Protein AF-A0A0G0MFV3-F1 (afdb_monomer)

Secondary structure (DSSP, 8-state):
-BTTB---TTTT----HHHHHHHH-HHHHHHHHHHHS-SSS---B-HHHHHHHIIIIIIIIIIHHHHHHHHHHTTTT-----------GGGGGT-HHHHHHHHHHHHHHHHHHHHHH-GGG--HHHHHHHHHHHHHHHHHHHHHHTTT--

Radius of gyration: 18.54 Å; Cα contacts (8 Å, |Δi|>4): 121; chains: 1; bounding box: 45×32×51 Å

Nearest PDB structures (foldseek):
  7wpi-assembly1_A  TM=8.682E-01  e=1.659E-08  Staphylococcus aureus
  7wpn-assembly1_A  TM=8.669E-01  e=6.183E-08  Staphylococcus aureus subsp. aureus COL
  4eg1-assembly2_B  TM=8.438E-01  e=2.560E-07  Trypanosoma brucei brucei TREU927
  4mw6-assembly2_B  TM=8.444E-01  e=1.117E-06  Trypanosoma brucei
  4zt4-assembly2_B  TM=8.465E-01  e=1.453E-06  Trypanosoma brucei brucei TREU927

Sequence (150 aa):
SVDGQKISKSLGNTIDPYALIKKYGTDALRYYLLREIPAYDDGDFSERRFKELYNADLANGLGNLVARVAKLAENTQYAIHNTQFKEIKELDEFRFNDSISSIWETIKTTDQYINDKKPWTLSGEELKKILEPAIQNIRTIATQLQPFLY

Foldseek 3Di:
DEPPDDDDVVVVPHDDVVVVCVPQNPLLVLLCCLAQPDPPDDGYDYVVVSVVCSCVPVCVQLVVLVVVLCVLCVPAPDDDDDDDADDDPCVVVSNSNVLVVVLSVLSVVLVVLCVVLVLVVDDYPSSNVSSVVSVVSSVNSVVSCVVRGD

Mean predicted aligned error: 6.94 Å

Solvent-accessible surface area (backbone atoms only — not comparable to full-atom values): 8795 Å² total; per-residue (Å²): 58,40,80,84,36,81,66,32,79,90,75,67,57,60,82,61,66,66,65,49,30,76,74,62,36,62,41,52,54,44,45,45,48,46,54,70,35,56,82,88,54,93,38,62,48,45,73,66,58,47,52,50,45,51,48,54,43,52,48,60,42,55,44,47,47,51,54,52,50,51,62,65,44,68,81,57,78,72,78,85,71,93,70,90,73,80,78,70,71,44,65,81,73,61,38,43,40,59,50,52,50,53,48,48,51,52,51,53,54,45,46,49,50,47,64,74,66,43,53,92,83,51,59,72,69,66,28,45,67,61,43,49,64,48,55,50,50,52,53,45,46,53,62,66,40,42,92,58,44,126

Structure (mmCIF, N/CA/C/O backbone):
data_AF-A0A0G0MFV3-F1
#
_entry.id   AF-A0A0G0MFV3-F1
#
loop_
_atom_site.group_PDB
_atom_site.id
_atom_site.type_symbol
_atom_site.label_atom_id
_atom_site.label_alt_id
_atom_site.label_comp_id
_atom_site.label_asym_id
_atom_site.label_entity_id
_atom_site.label_seq_id
_atom_site.pdbx_PDB_ins_code
_atom_site.Cartn_x
_atom_site.Cartn_y
_atom_site.Cartn_z
_atom_site.occupancy
_atom_site.B_iso_or_equiv
_atom_site.auth_seq_id
_atom_site.a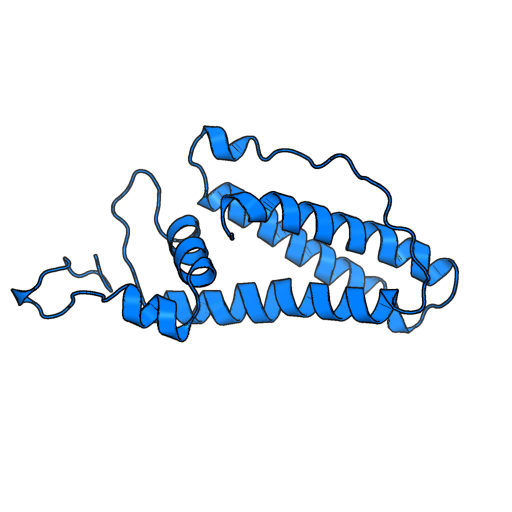uth_comp_id
_atom_site.auth_asym_id
_atom_site.auth_atom_id
_atom_site.pdbx_PDB_model_num
ATOM 1 N N . SER A 1 1 ? 18.916 -0.582 -18.503 1.00 80.38 1 SER A N 1
ATOM 2 C CA . SER A 1 1 ? 19.602 -1.891 -18.612 1.00 80.38 1 SER A CA 1
ATOM 3 C C . SER A 1 1 ? 18.761 -2.976 -17.945 1.00 80.38 1 SER A C 1
ATOM 5 O O . SER A 1 1 ? 17.658 -2.671 -17.498 1.00 80.38 1 SER A O 1
ATOM 7 N N . VAL A 1 2 ? 19.215 -4.232 -17.965 1.00 80.38 2 VAL A N 1
ATOM 8 C CA . VAL A 1 2 ? 18.665 -5.336 -17.165 1.00 80.38 2 VAL A CA 1
ATOM 9 C C . VAL A 1 2 ? 19.798 -5.956 -16.377 1.00 80.38 2 VAL A C 1
ATOM 11 O O . VAL A 1 2 ? 20.777 -6.393 -16.987 1.00 80.38 2 VAL A O 1
ATOM 14 N N . ASP A 1 3 ? 19.670 -5.950 -15.053 1.00 81.44 3 ASP A N 1
ATOM 15 C CA . ASP A 1 3 ? 20.712 -6.375 -14.114 1.00 81.44 3 ASP A CA 1
ATOM 16 C C . ASP A 1 3 ? 22.103 -5.813 -14.507 1.00 81.44 3 ASP A C 1
ATOM 18 O O . ASP A 1 3 ? 23.103 -6.532 -14.597 1.00 81.44 3 ASP A O 1
ATOM 22 N N . GLY A 1 4 ? 22.151 -4.516 -14.832 1.00 80.88 4 GLY A N 1
ATOM 23 C CA . GLY A 1 4 ? 23.360 -3.776 -15.212 1.00 80.88 4 GLY A CA 1
ATOM 24 C C . GLY A 1 4 ? 23.838 -3.959 -16.660 1.00 80.88 4 GLY A C 1
ATOM 25 O O . GLY A 1 4 ? 24.824 -3.339 -17.058 1.00 80.88 4 GLY A O 1
ATOM 26 N N . GLN A 1 5 ? 23.161 -4.766 -17.485 1.00 80.81 5 GLN A N 1
ATOM 27 C CA . GLN A 1 5 ? 23.545 -5.004 -18.884 1.00 80.81 5 GLN A CA 1
ATOM 28 C C . GLN A 1 5 ? 22.630 -4.288 -19.880 1.00 80.81 5 GLN A C 1
ATOM 30 O O . GLN A 1 5 ? 21.411 -4.217 -19.712 1.00 80.81 5 GLN A O 1
ATOM 35 N N . LYS A 1 6 ? 23.195 -3.777 -20.980 1.00 83.25 6 LYS A N 1
ATOM 36 C CA . LYS A 1 6 ? 22.394 -3.177 -22.058 1.00 83.25 6 LYS A CA 1
ATOM 37 C C . LYS A 1 6 ? 21.418 -4.216 -22.617 1.00 83.25 6 LYS A C 1
ATOM 39 O O . LYS A 1 6 ? 21.827 -5.321 -22.967 1.00 83.25 6 LYS A O 1
ATOM 44 N N . ILE A 1 7 ? 20.143 -3.849 -22.731 1.00 81.69 7 ILE A N 1
ATOM 45 C CA . ILE A 1 7 ? 19.123 -4.711 -23.337 1.00 81.69 7 ILE A CA 1
ATOM 46 C C . ILE A 1 7 ? 19.458 -4.880 -24.818 1.00 81.69 7 ILE A C 1
ATOM 48 O O . ILE A 1 7 ? 19.535 -3.895 -25.557 1.00 81.69 7 ILE A O 1
ATOM 52 N N . SER A 1 8 ? 19.658 -6.116 -25.270 1.00 82.25 8 SER A N 1
ATOM 53 C CA . SER A 1 8 ? 19.793 -6.410 -26.695 1.00 82.25 8 SER A CA 1
ATOM 54 C C . SER A 1 8 ? 19.310 -7.816 -27.034 1.00 82.25 8 SER A C 1
ATOM 56 O O . SER A 1 8 ? 19.454 -8.758 -26.255 1.00 82.25 8 SER A O 1
ATOM 58 N N . LYS A 1 9 ? 18.792 -7.976 -28.254 1.00 78.00 9 LYS A N 1
ATOM 59 C CA . LYS A 1 9 ? 18.417 -9.294 -28.780 1.00 78.00 9 LYS A CA 1
ATOM 60 C C . LYS A 1 9 ? 19.630 -10.224 -28.899 1.00 78.00 9 LYS A C 1
ATOM 62 O O . LYS A 1 9 ? 19.503 -11.413 -28.644 1.00 78.00 9 LYS A O 1
ATOM 67 N N . SER A 1 10 ? 20.805 -9.684 -29.233 1.00 77.12 10 SER A N 1
ATOM 68 C CA . SER A 1 10 ? 22.055 -10.443 -29.385 1.00 77.12 10 SER A CA 1
ATOM 69 C C . SER A 1 10 ? 22.609 -10.992 -28.070 1.00 77.12 10 SER A C 1
ATOM 71 O O . SER A 1 10 ? 23.232 -12.045 -28.081 1.00 77.12 10 SER A O 1
ATOM 73 N N . LEU A 1 11 ? 22.380 -10.304 -26.946 1.00 76.06 11 LEU A N 1
ATOM 74 C CA . LEU A 1 11 ? 22.782 -10.771 -25.611 1.00 76.06 11 LEU A CA 1
ATOM 75 C C . LEU A 1 11 ? 21.742 -11.708 -24.975 1.00 76.06 11 LEU A C 1
ATOM 77 O O . LEU A 1 11 ? 21.987 -12.244 -23.901 1.00 76.06 11 LEU A O 1
ATOM 81 N N . GLY A 1 12 ? 20.572 -11.889 -25.602 1.00 79.19 12 GLY A N 1
ATOM 82 C CA . GLY A 1 12 ? 19.500 -12.743 -25.082 1.00 79.19 12 GLY A CA 1
ATOM 83 C C . GLY A 1 12 ? 18.831 -12.228 -23.800 1.00 79.19 12 GLY A C 1
ATOM 84 O O . GLY A 1 12 ? 17.983 -12.916 -23.246 1.00 79.19 12 GLY A O 1
ATOM 85 N N . ASN A 1 13 ? 19.161 -11.017 -23.341 1.00 80.00 13 ASN A N 1
ATOM 86 C CA . ASN A 1 13 ? 18.663 -10.415 -22.098 1.00 80.00 13 ASN A CA 1
ATOM 87 C C . ASN A 1 13 ? 17.441 -9.503 -22.317 1.00 80.00 13 ASN A C 1
ATOM 89 O O . ASN A 1 13 ? 17.225 -8.535 -21.588 1.00 80.00 13 ASN A O 1
ATOM 93 N N . THR A 1 14 ? 16.661 -9.767 -23.368 1.00 81.88 14 THR A N 1
ATOM 94 C CA . THR A 1 14 ? 15.438 -9.004 -23.641 1.00 81.88 14 THR A CA 1
ATOM 95 C C . THR A 1 14 ? 14.336 -9.446 -22.686 1.00 81.88 14 THR A C 1
ATOM 97 O O . THR A 1 14 ? 14.081 -10.639 -22.546 1.00 81.88 14 THR A O 1
ATOM 100 N N . ILE A 1 15 ? 13.664 -8.486 -22.057 1.00 82.06 15 ILE A N 1
ATOM 101 C CA . ILE A 1 15 ? 12.523 -8.756 -21.182 1.00 82.06 15 ILE A CA 1
ATOM 102 C C . ILE A 1 15 ? 11.248 -8.781 -22.005 1.00 82.06 15 ILE A C 1
ATOM 104 O O . ILE A 1 15 ? 10.996 -7.865 -22.788 1.00 82.06 15 ILE A O 1
ATOM 108 N N . ASP A 1 16 ? 10.428 -9.805 -21.779 1.00 86.69 16 ASP A N 1
ATOM 109 C CA . ASP A 1 16 ? 9.064 -9.855 -22.287 1.00 86.69 16 ASP A CA 1
ATOM 110 C C . ASP A 1 16 ? 8.086 -9.251 -21.256 1.00 86.69 16 ASP A C 1
ATOM 112 O O . ASP A 1 16 ? 7.777 -9.895 -20.244 1.00 86.69 16 ASP A O 1
ATOM 116 N N . PRO A 1 17 ? 7.568 -8.030 -21.486 1.00 85.88 17 PRO A N 1
ATOM 117 C CA . PRO A 1 17 ? 6.603 -7.417 -20.581 1.00 85.88 17 PRO A CA 1
ATOM 118 C C . PRO A 1 17 ? 5.286 -8.204 -20.513 1.00 85.88 17 PRO A C 1
ATOM 120 O O . PRO A 1 17 ? 4.643 -8.206 -19.465 1.00 85.88 17 PRO A O 1
ATOM 123 N N . TYR A 1 18 ? 4.887 -8.921 -21.570 1.00 90.12 18 TYR A N 1
ATOM 124 C CA . TYR A 1 18 ? 3.641 -9.693 -21.567 1.00 90.12 18 TYR A CA 1
ATOM 125 C C . TYR A 1 18 ? 3.722 -10.907 -20.644 1.00 90.12 18 TYR A C 1
ATOM 127 O O . TYR A 1 18 ? 2.746 -11.227 -19.961 1.00 90.12 18 TYR A O 1
ATOM 135 N N . ALA A 1 19 ? 4.887 -11.555 -20.564 1.00 88.69 19 ALA A N 1
ATOM 136 C CA . ALA A 1 19 ? 5.124 -12.635 -19.612 1.00 88.69 19 ALA A CA 1
ATOM 137 C C . ALA A 1 19 ? 5.005 -12.149 -18.156 1.00 88.69 19 ALA A C 1
ATOM 139 O O . ALA A 1 19 ? 4.391 -12.826 -17.327 1.00 88.69 19 ALA A O 1
ATOM 140 N N . LEU A 1 20 ? 5.536 -10.958 -17.853 1.00 88.38 20 LEU A N 1
ATOM 141 C CA . LEU A 1 20 ? 5.426 -10.342 -16.527 1.00 88.38 20 LEU A CA 1
ATOM 142 C C . LEU A 1 20 ? 3.980 -9.954 -16.202 1.00 88.38 20 LEU A C 1
ATOM 144 O O . LEU A 1 20 ? 3.486 -10.314 -15.135 1.00 88.38 20 LEU A O 1
ATOM 148 N N . ILE A 1 21 ? 3.279 -9.305 -17.136 1.00 90.75 21 ILE A N 1
ATOM 149 C CA . ILE A 1 21 ? 1.864 -8.930 -16.982 1.00 90.75 21 ILE A CA 1
ATOM 150 C C . ILE A 1 21 ? 1.002 -10.168 -16.730 1.00 90.75 21 ILE A C 1
ATOM 152 O O . ILE A 1 21 ? 0.189 -10.176 -15.810 1.00 90.75 21 ILE A O 1
ATOM 156 N N . LYS A 1 22 ? 1.208 -11.246 -17.495 1.00 90.06 22 LYS A N 1
ATOM 157 C CA . LYS A 1 22 ? 0.457 -12.498 -17.325 1.00 90.06 22 LYS A CA 1
ATOM 158 C C . LYS A 1 22 ? 0.646 -13.110 -15.935 1.00 90.06 22 LYS A C 1
ATOM 160 O O . LYS A 1 22 ? -0.260 -13.772 -15.438 1.00 90.06 22 LYS A O 1
ATOM 165 N N . LYS A 1 23 ? 1.820 -12.928 -15.327 1.00 88.31 23 LYS A N 1
ATOM 166 C CA . LYS A 1 23 ? 2.173 -13.546 -14.045 1.00 88.31 23 LYS A CA 1
ATOM 167 C C . LYS A 1 23 ? 1.834 -12.680 -12.830 1.00 88.31 23 LYS A C 1
ATOM 169 O O . LYS A 1 23 ? 1.453 -13.232 -11.805 1.00 88.31 23 LYS A O 1
ATOM 174 N N . TYR A 1 24 ? 1.988 -11.362 -12.936 1.00 86.56 24 TYR A N 1
ATOM 175 C CA . TYR A 1 24 ? 1.907 -10.435 -11.799 1.00 86.56 24 TYR A CA 1
ATOM 176 C C . TYR A 1 24 ? 0.812 -9.371 -11.941 1.00 86.56 24 TYR A C 1
ATOM 178 O O . TYR A 1 24 ? 0.517 -8.666 -10.979 1.00 86.56 24 TYR A O 1
ATOM 186 N N . GLY A 1 25 ? 0.189 -9.271 -13.114 1.00 88.00 25 GLY A N 1
ATOM 187 C CA . GLY A 1 25 ? -0.773 -8.228 -13.443 1.00 88.00 25 GLY A CA 1
ATOM 188 C C . GLY A 1 25 ? -0.109 -6.958 -13.975 1.00 88.00 25 GLY A C 1
ATOM 189 O O . GLY A 1 25 ? 1.069 -6.681 -13.737 1.00 88.00 25 GLY A O 1
ATOM 190 N N . THR A 1 26 ? -0.885 -6.175 -14.721 1.00 89.75 26 THR A N 1
ATOM 191 C CA . THR A 1 26 ? -0.413 -4.937 -15.355 1.00 89.75 26 THR A CA 1
ATOM 192 C C . THR A 1 26 ? -0.032 -3.879 -14.326 1.00 89.75 26 THR A C 1
ATOM 194 O O . THR A 1 26 ? 1.013 -3.245 -14.454 1.00 89.75 26 THR A O 1
ATOM 197 N N . ASP A 1 27 ? -0.837 -3.732 -13.277 1.00 87.00 27 ASP A N 1
ATOM 198 C CA . ASP A 1 27 ? -0.624 -2.720 -12.244 1.00 87.00 27 ASP A CA 1
ATOM 199 C C . ASP A 1 27 ? 0.643 -2.958 -11.438 1.00 87.00 27 ASP A C 1
ATOM 201 O O . ASP A 1 27 ? 1.360 -2.010 -11.143 1.00 87.00 27 ASP A O 1
ATOM 205 N N . ALA A 1 28 ? 0.989 -4.217 -11.163 1.00 87.38 28 ALA A N 1
ATOM 206 C CA . ALA A 1 28 ? 2.254 -4.548 -10.519 1.00 87.38 28 ALA A CA 1
ATOM 207 C C . ALA A 1 28 ? 3.447 -4.054 -11.348 1.00 87.38 28 ALA A C 1
ATOM 209 O O . ALA A 1 28 ? 4.374 -3.449 -10.809 1.00 87.38 28 ALA A O 1
ATOM 210 N N . LEU A 1 29 ? 3.419 -4.287 -12.664 1.00 89.50 29 LEU A N 1
ATOM 211 C CA . LEU A 1 29 ? 4.492 -3.850 -13.552 1.00 89.50 29 LEU A CA 1
ATOM 212 C C . LEU A 1 29 ? 4.555 -2.318 -13.648 1.00 89.50 29 LEU A C 1
ATOM 214 O O . LEU A 1 29 ? 5.643 -1.757 -13.540 1.00 89.50 29 LEU A O 1
ATOM 218 N N . ARG A 1 30 ? 3.410 -1.636 -13.799 1.00 88.06 30 ARG A N 1
ATOM 219 C CA . ARG A 1 30 ? 3.343 -0.160 -13.795 1.00 88.06 30 ARG A CA 1
ATOM 220 C C . ARG A 1 30 ? 3.912 0.415 -12.508 1.00 88.06 30 ARG A C 1
ATOM 222 O O . ARG A 1 30 ? 4.763 1.297 -12.551 1.00 88.06 30 ARG A O 1
ATOM 229 N N . TYR A 1 31 ? 3.476 -0.137 -11.382 1.00 86.69 31 TYR A N 1
ATOM 230 C CA . TYR A 1 31 ? 3.918 0.247 -10.056 1.00 86.69 31 TYR A CA 1
ATOM 231 C C . TYR A 1 31 ? 5.440 0.166 -9.910 1.00 86.69 31 TYR A C 1
ATOM 233 O O . TYR A 1 31 ? 6.075 1.115 -9.458 1.00 86.69 31 TYR A O 1
ATOM 241 N N . TYR A 1 32 ? 6.031 -0.952 -10.335 1.00 89.06 32 TYR A N 1
ATOM 242 C CA . TYR A 1 32 ? 7.476 -1.151 -10.281 1.00 89.06 32 TYR A CA 1
ATOM 243 C C . TYR A 1 32 ? 8.239 -0.129 -11.117 1.00 89.06 32 TYR A C 1
ATOM 245 O O . TYR A 1 32 ? 9.182 0.489 -10.625 1.00 89.06 32 TYR A O 1
ATOM 253 N N . LEU A 1 33 ? 7.815 0.063 -12.368 1.00 88.00 33 LEU A N 1
ATOM 254 C CA . LEU A 1 33 ? 8.467 1.001 -13.273 1.00 88.00 33 LEU A CA 1
ATOM 255 C C . LEU A 1 33 ? 8.409 2.423 -12.708 1.00 88.00 33 LEU A C 1
ATOM 257 O O . LEU A 1 33 ? 9.430 3.089 -12.648 1.00 88.00 33 LEU A O 1
ATOM 261 N N . LEU A 1 34 ? 7.250 2.855 -12.214 1.00 87.06 34 LEU A N 1
ATOM 262 C CA . LEU A 1 34 ? 7.063 4.209 -11.684 1.00 87.06 34 LEU A CA 1
ATOM 263 C C . LEU A 1 34 ? 7.723 4.445 -10.317 1.00 87.06 34 LEU A C 1
ATOM 265 O O . LEU A 1 34 ? 7.794 5.595 -9.899 1.00 87.06 34 LEU A O 1
ATOM 269 N N . ARG A 1 35 ? 8.153 3.385 -9.616 1.00 84.69 35 ARG A N 1
ATOM 270 C CA . ARG A 1 35 ? 8.834 3.471 -8.314 1.00 84.69 35 ARG A CA 1
ATOM 271 C C . ARG A 1 35 ? 10.352 3.359 -8.405 1.00 84.69 35 ARG A C 1
ATOM 273 O O . ARG A 1 35 ? 11.049 4.010 -7.632 1.00 84.69 35 ARG A O 1
ATOM 280 N N . GLU A 1 36 ? 10.861 2.460 -9.242 1.00 85.69 36 GLU A N 1
ATOM 281 C CA . GLU A 1 36 ? 12.290 2.112 -9.253 1.00 85.69 36 GLU A CA 1
ATOM 282 C C . GLU A 1 36 ? 13.028 2.689 -10.459 1.00 85.69 36 GLU A C 1
ATOM 284 O O . GLU A 1 36 ? 14.253 2.779 -10.424 1.00 85.69 36 GLU A O 1
ATOM 289 N N . ILE A 1 37 ? 12.317 3.087 -11.517 1.00 84.88 37 ILE A N 1
ATOM 290 C CA . ILE A 1 37 ? 12.933 3.670 -12.708 1.00 84.88 37 ILE A CA 1
ATOM 291 C C . ILE A 1 37 ? 12.813 5.196 -12.622 1.00 84.88 37 ILE A C 1
ATOM 293 O O . ILE A 1 37 ? 11.699 5.720 -12.660 1.00 84.88 37 ILE A O 1
ATOM 297 N N . PRO A 1 38 ? 13.933 5.934 -12.488 1.00 79.88 38 PRO A N 1
ATOM 298 C CA . PRO A 1 38 ? 13.905 7.392 -12.488 1.00 79.88 38 PRO A CA 1
ATOM 299 C C . PRO A 1 38 ? 13.310 7.936 -13.790 1.00 79.88 38 PRO A C 1
ATOM 301 O O . PRO A 1 38 ? 13.544 7.391 -14.865 1.00 79.88 38 PRO A O 1
ATOM 304 N N . ALA A 1 39 ? 12.575 9.045 -13.705 1.00 78.19 39 ALA A N 1
ATOM 305 C CA . ALA A 1 39 ? 11.955 9.655 -14.881 1.00 78.19 39 ALA A CA 1
ATOM 306 C C . ALA A 1 39 ? 12.974 10.291 -15.849 1.00 78.19 39 ALA A C 1
ATOM 308 O O . ALA A 1 39 ? 12.703 10.383 -17.045 1.00 78.19 39 ALA A O 1
ATOM 309 N N . TYR A 1 40 ? 14.127 10.735 -15.336 1.00 77.69 40 TYR A N 1
ATOM 310 C CA . TYR A 1 40 ? 15.101 11.543 -16.080 1.00 77.69 40 TYR A CA 1
ATOM 311 C C . TYR A 1 40 ? 16.458 10.858 -16.302 1.00 77.69 40 TYR A C 1
ATOM 313 O O . TYR A 1 40 ? 17.277 11.394 -17.044 1.00 77.69 40 TYR A O 1
ATOM 321 N N . ASP A 1 41 ? 16.681 9.684 -15.706 1.00 78.38 41 ASP A N 1
ATOM 322 C CA . ASP A 1 41 ? 17.946 8.946 -15.783 1.00 78.38 41 ASP A CA 1
ATOM 323 C C . ASP A 1 41 ? 17.746 7.548 -16.382 1.00 78.38 41 ASP A C 1
ATOM 325 O O . ASP A 1 41 ? 16.639 7.006 -16.413 1.00 78.38 41 ASP A O 1
ATOM 329 N N . ASP A 1 42 ? 18.843 6.932 -16.828 1.00 79.56 42 ASP A N 1
ATO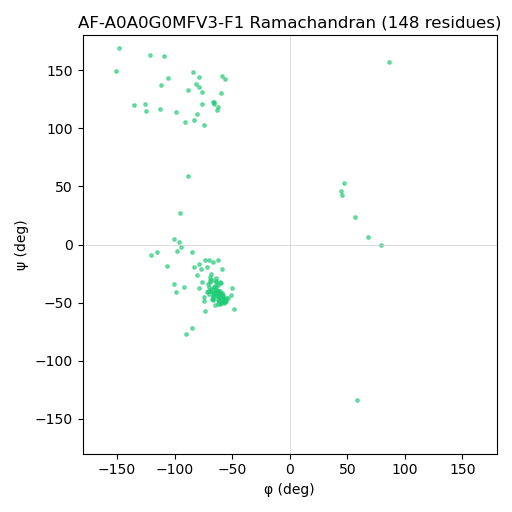M 330 C CA . ASP A 1 42 ? 18.836 5.548 -17.296 1.00 79.56 42 ASP A CA 1
ATOM 331 C C . ASP A 1 42 ? 18.446 4.585 -16.160 1.00 79.56 42 ASP A C 1
ATOM 333 O O . ASP A 1 42 ? 19.167 4.414 -15.176 1.00 79.56 42 ASP A O 1
ATOM 337 N N . GLY A 1 43 ? 17.311 3.905 -16.319 1.00 78.69 43 GLY A N 1
ATOM 338 C CA . GLY A 1 43 ? 16.846 2.887 -15.380 1.00 78.69 43 GLY A CA 1
ATOM 339 C C . GLY A 1 43 ? 17.448 1.502 -15.611 1.00 78.69 43 GLY A C 1
ATOM 340 O O . GLY A 1 43 ? 17.692 1.086 -16.750 1.00 78.69 43 GLY A O 1
ATOM 341 N N . ASP A 1 44 ? 17.610 0.739 -14.531 1.00 84.19 44 ASP A N 1
ATOM 342 C CA . ASP A 1 44 ? 17.969 -0.679 -14.566 1.00 84.19 44 ASP A CA 1
ATOM 343 C C . ASP A 1 44 ? 16.803 -1.535 -14.070 1.00 84.19 44 ASP A C 1
ATOM 345 O O . ASP A 1 44 ? 16.387 -1.435 -12.918 1.00 84.19 44 ASP A O 1
ATOM 349 N N . PHE A 1 45 ? 16.257 -2.379 -14.944 1.00 88.19 45 PHE A N 1
ATOM 350 C CA . PHE A 1 45 ? 15.228 -3.327 -14.536 1.00 88.19 45 PHE A CA 1
ATOM 351 C C . PHE A 1 45 ? 15.876 -4.553 -13.890 1.00 88.19 45 PHE A C 1
ATOM 353 O O . PHE A 1 45 ? 16.823 -5.121 -14.432 1.00 88.19 45 PHE A O 1
ATOM 360 N N . SER A 1 46 ? 15.288 -5.042 -12.799 1.00 89.25 46 SER A N 1
ATOM 361 C CA . SER A 1 46 ? 15.644 -6.336 -12.216 1.00 89.25 46 SER A CA 1
ATOM 362 C C . SER A 1 46 ? 14.393 -7.128 -11.847 1.00 89.25 46 SER A C 1
ATOM 364 O O . SER A 1 46 ? 13.607 -6.711 -10.995 1.00 89.25 46 SER A O 1
ATOM 366 N N . GLU A 1 47 ? 14.210 -8.319 -12.435 1.00 86.94 47 GLU A N 1
ATOM 367 C CA . GLU A 1 47 ? 13.038 -9.162 -12.136 1.00 86.94 47 GLU A CA 1
ATOM 368 C C . GLU A 1 47 ? 13.043 -9.623 -10.671 1.00 86.94 47 GLU A C 1
ATOM 370 O O . GLU A 1 47 ? 11.992 -9.799 -10.052 1.00 86.94 47 GLU A O 1
ATOM 375 N N . ARG A 1 48 ? 14.236 -9.803 -10.091 1.00 88.06 48 ARG A N 1
ATOM 376 C CA .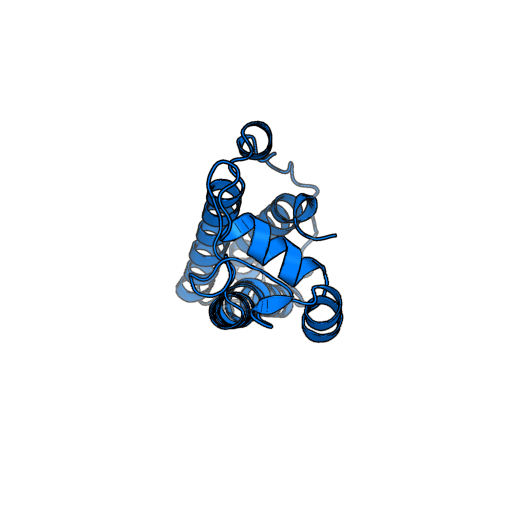 ARG A 1 48 ? 14.388 -10.102 -8.664 1.00 88.06 48 ARG A CA 1
ATOM 377 C C . ARG A 1 48 ? 13.837 -8.955 -7.822 1.00 88.06 48 ARG A C 1
ATOM 379 O O . ARG A 1 48 ? 12.994 -9.194 -6.960 1.00 88.06 48 ARG A O 1
ATOM 386 N N . ARG A 1 49 ? 14.265 -7.721 -8.106 1.00 87.00 49 ARG A N 1
ATOM 387 C CA . ARG A 1 49 ? 13.795 -6.528 -7.390 1.00 87.00 49 ARG A CA 1
ATOM 388 C C . ARG A 1 49 ? 12.293 -6.319 -7.572 1.00 87.00 49 ARG A C 1
ATOM 390 O O . ARG A 1 49 ? 11.592 -6.026 -6.609 1.00 87.00 49 ARG A O 1
ATOM 397 N N . PHE A 1 50 ? 11.789 -6.556 -8.780 1.00 89.50 50 PHE A N 1
ATOM 398 C CA . PHE A 1 50 ? 10.362 -6.531 -9.078 1.00 89.50 50 PHE A CA 1
ATOM 399 C C . PHE A 1 50 ? 9.560 -7.493 -8.193 1.00 89.50 50 PHE A C 1
ATOM 401 O O . PHE A 1 50 ? 8.582 -7.087 -7.567 1.00 89.50 50 PHE A O 1
ATOM 408 N N . LYS A 1 51 ? 10.002 -8.752 -8.078 1.00 87.00 51 LYS A N 1
ATOM 409 C CA . LYS A 1 51 ? 9.371 -9.752 -7.198 1.00 87.00 51 LYS A CA 1
ATOM 410 C C . LYS A 1 51 ? 9.419 -9.345 -5.728 1.00 87.00 51 LYS A C 1
ATOM 412 O O . LYS A 1 51 ? 8.442 -9.553 -5.012 1.00 87.00 51 LYS A O 1
ATOM 417 N N . GLU A 1 52 ? 10.546 -8.802 -5.274 1.00 86.69 52 GLU A N 1
ATOM 418 C CA . GLU A 1 52 ? 10.708 -8.329 -3.896 1.00 86.69 52 GLU A CA 1
ATOM 419 C C . GLU A 1 52 ? 9.693 -7.236 -3.566 1.00 86.69 52 GLU A C 1
ATOM 421 O O . GLU A 1 52 ? 8.987 -7.363 -2.571 1.00 86.69 52 GLU A O 1
ATOM 426 N N . LEU A 1 53 ? 9.562 -6.222 -4.422 1.00 84.44 53 LEU A N 1
ATOM 427 C CA . LEU A 1 53 ? 8.622 -5.117 -4.215 1.00 84.44 53 LEU A CA 1
ATOM 428 C C . LEU A 1 53 ? 7.172 -5.588 -4.305 1.00 84.44 53 LEU A C 1
ATOM 430 O O . LEU A 1 53 ? 6.372 -5.279 -3.431 1.00 84.44 53 LEU A O 1
ATOM 434 N N . TYR A 1 54 ? 6.831 -6.407 -5.302 1.00 82.25 54 TYR A N 1
ATOM 435 C CA . TYR A 1 54 ? 5.482 -6.966 -5.412 1.00 82.25 54 TYR A CA 1
ATOM 436 C C . TYR A 1 54 ? 5.048 -7.685 -4.122 1.00 82.25 54 TYR A C 1
ATOM 438 O O . TYR A 1 54 ? 3.953 -7.452 -3.608 1.00 82.25 54 TYR A O 1
ATOM 446 N N . ASN A 1 55 ? 5.929 -8.522 -3.566 1.00 81.31 55 ASN A N 1
ATOM 447 C CA . ASN A 1 55 ? 5.634 -9.270 -2.349 1.00 81.31 55 ASN A CA 1
ATOM 448 C C . ASN A 1 55 ? 5.666 -8.387 -1.093 1.00 81.31 55 ASN A C 1
ATOM 450 O O . ASN A 1 55 ? 4.762 -8.469 -0.264 1.00 81.31 55 ASN A O 1
ATOM 454 N N . ALA A 1 56 ? 6.713 -7.580 -0.913 1.00 78.94 56 ALA A N 1
ATOM 455 C CA . ALA A 1 56 ? 6.933 -6.812 0.311 1.00 78.94 56 ALA A CA 1
ATOM 456 C C . ALA A 1 56 ? 5.989 -5.611 0.424 1.00 78.94 56 ALA A C 1
ATOM 458 O O . ALA A 1 56 ? 5.401 -5.391 1.479 1.00 78.94 56 ALA A O 1
ATOM 459 N N . ASP A 1 57 ? 5.823 -4.869 -0.665 1.00 77.81 57 ASP A N 1
ATOM 460 C CA . ASP A 1 57 ? 5.026 -3.655 -0.683 1.00 77.81 57 ASP A CA 1
ATOM 461 C C . ASP A 1 57 ? 3.554 -4.011 -0.905 1.00 77.81 57 ASP A C 1
ATOM 463 O O . ASP A 1 57 ? 2.741 -3.966 0.017 1.00 77.81 57 ASP A O 1
ATOM 467 N N . LEU A 1 58 ? 3.186 -4.438 -2.113 1.00 77.12 58 LEU A N 1
ATOM 468 C CA . LEU A 1 58 ? 1.772 -4.549 -2.483 1.00 77.12 58 LEU A CA 1
ATOM 469 C C . LEU A 1 58 ? 1.028 -5.601 -1.650 1.00 77.12 58 LEU A C 1
ATOM 471 O O . LEU A 1 58 ? -0.001 -5.286 -1.049 1.00 77.12 58 LEU A O 1
ATOM 475 N N . ALA A 1 59 ? 1.553 -6.827 -1.582 1.00 74.00 59 ALA A N 1
ATOM 476 C CA . ALA A 1 59 ? 0.896 -7.904 -0.846 1.00 74.00 59 ALA A CA 1
ATOM 477 C C . ALA A 1 59 ? 1.031 -7.727 0.677 1.00 74.00 59 ALA A C 1
ATOM 479 O O . ALA A 1 59 ? 0.023 -7.651 1.384 1.00 74.00 59 ALA A O 1
ATOM 480 N N . ASN A 1 60 ? 2.264 -7.635 1.184 1.00 81.50 60 ASN A N 1
ATOM 481 C CA . ASN A 1 60 ? 2.510 -7.657 2.626 1.00 81.50 60 ASN A CA 1
ATOM 482 C C . ASN A 1 60 ? 2.268 -6.318 3.333 1.00 81.50 60 ASN A C 1
ATOM 484 O O . ASN A 1 60 ? 1.971 -6.326 4.527 1.00 81.50 60 ASN A O 1
ATOM 488 N N . GLY A 1 61 ? 2.393 -5.188 2.639 1.00 85.75 61 GLY A N 1
ATOM 489 C CA . GLY A 1 61 ? 2.147 -3.865 3.204 1.00 85.75 61 GLY A CA 1
ATOM 490 C C . GLY A 1 61 ? 0.693 -3.439 3.031 1.00 85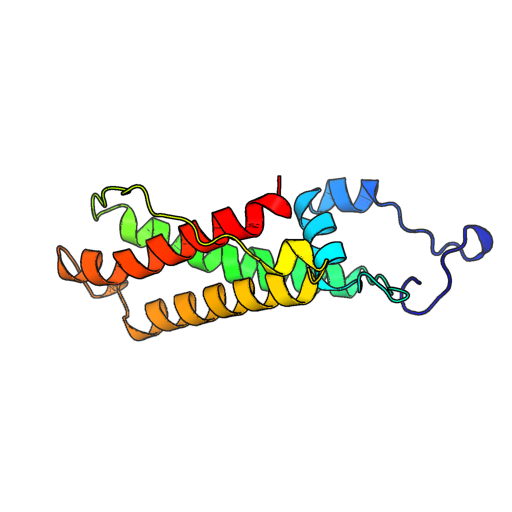.75 61 GLY A C 1
ATOM 491 O O . GLY A 1 61 ? -0.109 -3.500 3.965 1.00 85.75 61 GLY A O 1
ATOM 492 N N . LEU A 1 62 ? 0.343 -3.015 1.815 1.00 88.19 62 LEU A N 1
ATOM 493 C CA . LEU A 1 62 ? -0.969 -2.430 1.530 1.00 88.19 62 LEU A CA 1
ATOM 494 C C . LEU A 1 62 ? -2.097 -3.458 1.685 1.00 88.19 62 LEU A C 1
ATOM 496 O O . LEU A 1 62 ? -3.094 -3.178 2.352 1.00 88.19 62 LEU A O 1
ATOM 500 N N . GLY A 1 63 ? -1.931 -4.649 1.101 1.00 88.88 63 GLY A N 1
ATOM 501 C CA . GLY A 1 63 ? -2.935 -5.712 1.141 1.00 88.88 63 GLY A CA 1
ATOM 502 C C . GLY A 1 63 ? -3.295 -6.131 2.567 1.00 88.88 63 GLY A C 1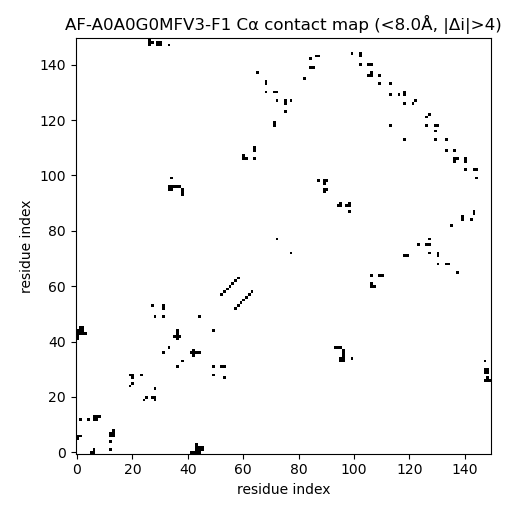
ATOM 503 O O . GLY A 1 63 ? -4.474 -6.157 2.926 1.00 88.88 63 GLY A O 1
ATOM 504 N N . ASN A 1 64 ? -2.287 -6.377 3.407 1.00 91.00 64 ASN A N 1
ATOM 505 C CA . ASN A 1 64 ? -2.495 -6.739 4.811 1.00 91.00 64 ASN A CA 1
ATOM 506 C C . ASN A 1 64 ? -3.181 -5.626 5.612 1.00 91.00 64 ASN A C 1
ATOM 508 O O . ASN A 1 64 ? -4.111 -5.909 6.375 1.00 91.00 64 ASN A O 1
ATOM 512 N N . LEU A 1 65 ? -2.764 -4.367 5.429 1.00 93.00 65 LEU A N 1
ATOM 513 C CA . LEU A 1 65 ? -3.382 -3.231 6.112 1.00 93.00 65 LEU A CA 1
ATOM 514 C C . LEU A 1 65 ? -4.874 -3.127 5.770 1.00 93.00 65 LEU A C 1
ATOM 516 O O . LEU A 1 65 ? -5.713 -3.059 6.674 1.00 93.00 65 LEU A O 1
ATOM 520 N N . VAL A 1 66 ? -5.203 -3.153 4.475 1.00 93.00 66 VAL A N 1
ATOM 521 C CA . VAL A 1 66 ? -6.585 -3.048 3.988 1.00 93.00 66 VAL A CA 1
ATOM 522 C C . VAL A 1 66 ? -7.429 -4.210 4.495 1.00 93.00 66 VAL A C 1
ATOM 524 O O . VAL A 1 66 ? -8.497 -3.976 5.060 1.00 93.00 66 VAL A O 1
ATOM 527 N N . ALA A 1 67 ? -6.946 -5.449 4.362 1.00 92.19 67 ALA A N 1
ATOM 528 C CA . ALA A 1 67 ? -7.674 -6.635 4.808 1.00 92.19 67 ALA A CA 1
ATOM 529 C C . ALA A 1 67 ? -7.989 -6.584 6.311 1.00 92.19 67 ALA A C 1
ATOM 531 O O . ALA A 1 67 ? -9.116 -6.861 6.728 1.00 92.19 67 ALA A O 1
ATOM 532 N N . ARG A 1 68 ? -7.017 -6.172 7.134 1.00 91.94 68 ARG A N 1
ATOM 533 C CA . ARG A 1 68 ? -7.191 -6.075 8.586 1.00 91.94 68 ARG A CA 1
ATOM 534 C C . ARG A 1 68 ? -8.186 -4.985 8.979 1.00 91.94 68 ARG A C 1
ATOM 536 O O . ARG A 1 68 ? -9.062 -5.240 9.805 1.00 91.94 68 ARG A O 1
ATOM 543 N N . VAL A 1 69 ? -8.065 -3.785 8.407 1.00 92.75 69 VAL A N 1
ATOM 544 C CA . VAL A 1 69 ? -8.988 -2.678 8.713 1.00 92.75 69 VAL A CA 1
ATOM 545 C C . VAL A 1 69 ? -10.399 -3.007 8.234 1.00 92.75 69 VAL A C 1
ATOM 547 O O . VAL A 1 69 ? -11.346 -2.817 8.994 1.00 92.75 69 VAL A O 1
ATOM 550 N N . ALA A 1 70 ? -10.548 -3.579 7.035 1.00 91.50 70 ALA A N 1
ATOM 551 C CA . ALA A 1 70 ? -11.841 -4.023 6.520 1.00 91.50 70 ALA A CA 1
ATOM 552 C C . ALA A 1 70 ? -12.493 -5.058 7.447 1.00 91.50 70 ALA A C 1
ATOM 554 O O . ALA A 1 70 ? -13.673 -4.934 7.774 1.00 91.50 70 ALA A O 1
ATOM 555 N N . LYS A 1 71 ? -11.716 -6.031 7.945 1.00 91.81 71 LYS A N 1
ATOM 556 C CA . LYS A 1 71 ? -12.236 -7.051 8.862 1.00 91.81 71 LYS A CA 1
ATOM 557 C C . LYS A 1 71 ? -12.724 -6.467 10.189 1.00 91.81 71 LYS A C 1
ATOM 559 O O . LYS A 1 71 ? -13.747 -6.902 10.708 1.00 91.81 71 LYS A O 1
ATOM 564 N N . LEU A 1 72 ? -12.008 -5.487 10.738 1.00 90.94 72 LEU A N 1
ATOM 565 C CA . LEU A 1 72 ? -12.409 -4.803 11.971 1.00 90.94 72 LEU A CA 1
ATOM 566 C C . LEU A 1 72 ? -13.631 -3.898 11.756 1.00 90.94 72 LEU A C 1
ATOM 568 O O . LEU A 1 72 ? -14.465 -3.775 12.650 1.00 90.94 72 LEU A O 1
ATOM 572 N N . ALA A 1 73 ? -13.749 -3.287 10.576 1.00 89.44 73 ALA A N 1
ATOM 573 C CA . ALA A 1 73 ? -14.844 -2.385 10.224 1.00 89.44 73 ALA A CA 1
ATOM 574 C C . ALA A 1 73 ? -16.163 -3.104 9.888 1.00 89.44 73 ALA A C 1
ATOM 576 O O . ALA A 1 73 ? -17.226 -2.497 10.000 1.00 89.44 73 ALA A O 1
ATOM 577 N N . GLU A 1 74 ? -16.121 -4.389 9.519 1.00 86.00 74 GLU A N 1
ATOM 578 C CA . GLU A 1 74 ? -17.301 -5.193 9.149 1.00 86.00 74 GLU A CA 1
ATOM 579 C C . GLU A 1 74 ? -18.431 -5.101 10.194 1.00 86.00 74 GLU A C 1
ATOM 581 O O . GLU A 1 74 ? -19.605 -4.983 9.847 1.00 86.00 74 GLU A O 1
ATOM 586 N N . ASN A 1 75 ? -18.072 -5.051 11.480 1.00 76.50 75 ASN A N 1
ATOM 587 C CA . ASN A 1 75 ? -19.027 -5.031 12.591 1.00 76.50 75 ASN A CA 1
ATOM 588 C C . ASN A 1 75 ? -19.348 -3.627 13.126 1.00 76.50 75 ASN A C 1
ATOM 590 O O . ASN A 1 75 ? -20.093 -3.500 14.098 1.00 76.50 75 ASN A O 1
ATOM 594 N N . THR A 1 76 ? -18.790 -2.561 12.546 1.00 78.25 76 THR A N 1
ATOM 595 C CA . THR A 1 76 ? -18.950 -1.204 13.090 1.00 78.25 76 THR A CA 1
ATOM 596 C C . THR A 1 76 ? -20.038 -0.378 12.410 1.00 78.25 76 THR A C 1
ATOM 598 O O . THR A 1 76 ? -20.340 0.713 12.894 1.00 78.25 76 THR A O 1
ATOM 601 N N . GLN A 1 77 ? -20.664 -0.879 11.334 1.00 74.19 77 GLN A N 1
ATOM 602 C CA . GLN A 1 77 ? -21.625 -0.114 10.519 1.00 74.19 77 GLN A CA 1
ATOM 603 C C . GLN A 1 77 ? -21.102 1.304 10.219 1.00 74.19 77 GLN A C 1
ATOM 605 O O . GLN A 1 77 ? -21.812 2.297 10.388 1.00 74.19 77 GLN A O 1
ATOM 610 N N . TYR A 1 78 ? -19.816 1.412 9.875 1.00 73.69 78 TYR A N 1
ATOM 611 C CA . TYR A 1 78 ? -19.189 2.698 9.601 1.00 73.69 78 TYR A CA 1
ATOM 612 C C . TYR A 1 78 ? -19.792 3.314 8.333 1.00 73.69 78 TYR A C 1
ATOM 614 O O . TYR A 1 78 ? -19.761 2.706 7.261 1.00 73.69 78 TYR A O 1
ATOM 622 N N . ALA A 1 79 ? -20.343 4.521 8.449 1.00 72.44 79 ALA A N 1
ATOM 623 C CA . ALA A 1 79 ? -20.843 5.259 7.302 1.00 72.44 79 ALA A CA 1
ATOM 624 C C . ALA A 1 79 ? -19.661 5.856 6.531 1.00 72.44 7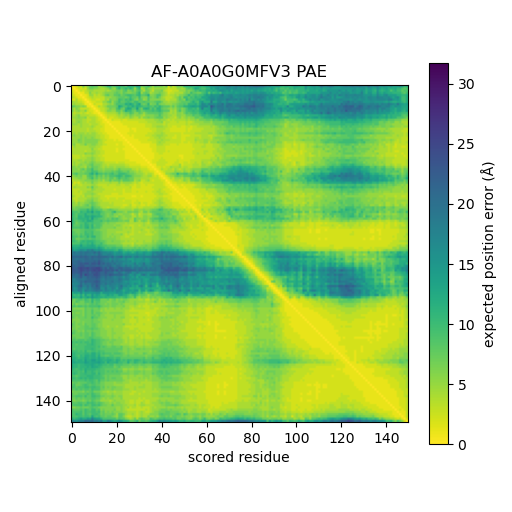9 ALA A C 1
ATOM 626 O O . ALA A 1 79 ? -18.872 6.634 7.063 1.00 72.44 79 ALA A O 1
ATOM 627 N N . ILE A 1 80 ? -19.531 5.495 5.255 1.00 69.31 80 ILE A N 1
ATOM 628 C CA . ILE A 1 80 ? -18.505 6.081 4.394 1.00 69.31 80 ILE A CA 1
ATOM 629 C C . ILE A 1 80 ? -18.946 7.501 4.037 1.00 69.31 80 ILE A C 1
ATOM 631 O O . ILE A 1 80 ? -19.804 7.705 3.182 1.00 69.31 80 ILE A O 1
ATOM 635 N N . HIS A 1 81 ? -18.348 8.494 4.686 1.00 69.31 81 HIS A N 1
ATOM 636 C CA . HIS A 1 81 ? -18.547 9.896 4.329 1.00 69.31 81 HIS A CA 1
ATOM 637 C C . HIS A 1 81 ? -17.709 10.261 3.101 1.00 69.31 81 HIS A C 1
ATOM 639 O O . HIS A 1 81 ? -16.600 9.762 2.931 1.00 69.31 81 HIS A O 1
ATOM 645 N N . ASN A 1 82 ? -18.204 11.121 2.211 1.00 62.84 82 ASN A N 1
ATOM 646 C CA . ASN A 1 82 ? -17.357 11.660 1.147 1.00 62.84 82 ASN A CA 1
ATOM 647 C C . ASN A 1 82 ? -16.268 12.525 1.775 1.00 62.84 82 ASN A C 1
ATOM 649 O O . ASN A 1 82 ? -16.575 13.484 2.480 1.00 62.84 82 ASN A O 1
ATOM 653 N N . THR A 1 83 ? -15.012 12.190 1.507 1.00 60.41 83 THR A N 1
ATOM 654 C CA . THR A 1 83 ? -13.881 12.956 2.022 1.00 60.41 83 THR A CA 1
ATOM 655 C C . THR A 1 83 ? -13.195 13.643 0.866 1.00 60.41 83 THR A C 1
ATOM 657 O O . THR A 1 83 ? -13.021 13.042 -0.193 1.00 60.41 83 THR A O 1
ATOM 660 N N . GLN A 1 84 ? -12.818 14.905 1.065 1.00 60.47 84 GLN A N 1
ATOM 661 C CA . GLN A 1 84 ? -11.971 15.608 0.113 1.00 60.47 84 GLN A CA 1
ATOM 662 C C . GLN A 1 84 ? -10.633 14.882 0.026 1.00 60.47 84 GLN A C 1
ATOM 664 O O . GLN A 1 84 ? -9.910 14.747 1.014 1.00 60.47 84 GLN A O 1
ATOM 669 N N . PHE A 1 85 ? -10.332 14.388 -1.165 1.00 65.31 85 PHE A N 1
ATOM 670 C CA . PHE A 1 85 ? -9.055 13.770 -1.448 1.00 65.31 85 PHE A CA 1
ATOM 671 C C . PHE A 1 85 ? -8.020 14.864 -1.672 1.00 65.31 85 PHE A C 1
ATOM 673 O O . PHE A 1 85 ? -8.282 15.855 -2.353 1.00 65.31 85 PHE A O 1
ATOM 680 N N . LYS A 1 86 ? -6.842 14.697 -1.075 1.00 66.31 86 LYS A N 1
ATOM 681 C CA . LYS A 1 86 ? -5.716 15.586 -1.329 1.00 66.31 86 LYS A CA 1
ATOM 682 C C . LYS A 1 86 ? -5.070 15.151 -2.640 1.00 66.31 86 LYS A C 1
ATOM 684 O O . LYS A 1 86 ? -4.506 14.060 -2.702 1.00 66.31 86 LYS A O 1
ATOM 689 N N . GLU A 1 87 ? -5.176 15.988 -3.667 1.00 61.34 87 GLU A N 1
ATOM 690 C CA . GLU A 1 87 ? -4.436 15.798 -4.916 1.00 61.34 87 GLU A CA 1
ATOM 691 C C . GLU A 1 87 ? -2.929 15.710 -4.636 1.00 61.34 87 GLU A C 1
ATOM 693 O O . GLU A 1 87 ? -2.399 16.402 -3.757 1.00 61.34 87 GLU A O 1
ATOM 698 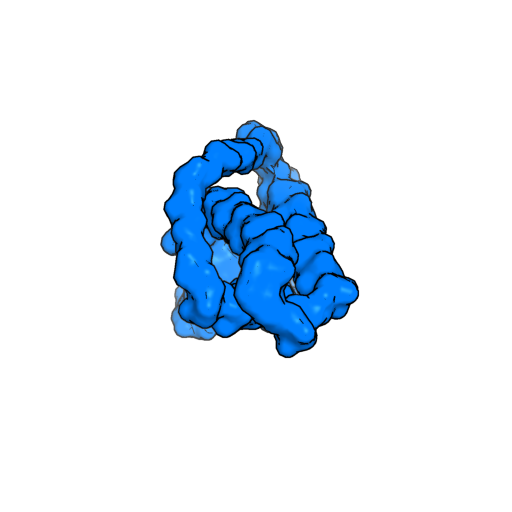N N . ILE A 1 88 ? -2.247 14.836 -5.376 1.00 64.50 88 ILE A N 1
ATOM 699 C CA . ILE A 1 88 ? -0.788 14.720 -5.354 1.00 64.50 88 ILE A CA 1
ATOM 700 C C . ILE A 1 88 ? -0.251 15.790 -6.301 1.00 64.50 88 ILE A C 1
ATOM 702 O O . ILE A 1 88 ? -0.369 15.645 -7.515 1.00 64.50 88 ILE A O 1
ATOM 706 N N . LYS A 1 89 ? 0.339 16.856 -5.753 1.00 60.91 89 LYS A N 1
ATOM 707 C CA . LYS A 1 89 ? 0.964 17.925 -6.555 1.00 60.91 89 LYS A CA 1
ATOM 708 C C . LYS A 1 89 ? 2.217 17.432 -7.280 1.00 60.91 89 LYS A C 1
ATOM 710 O O . LYS A 1 89 ? 2.605 17.965 -8.307 1.00 60.91 89 LYS A O 1
ATOM 715 N N . GLU A 1 90 ? 2.844 16.396 -6.740 1.00 62.56 90 GLU A N 1
ATOM 716 C CA . GLU A 1 90 ? 4.087 15.794 -7.209 1.00 62.56 90 GLU A CA 1
ATOM 717 C C . GLU A 1 90 ? 3.932 15.034 -8.545 1.00 62.56 90 GLU A C 1
ATOM 719 O O . GLU A 1 90 ? 4.934 14.740 -9.202 1.00 62.56 90 GLU A O 1
ATOM 724 N N . LEU A 1 91 ? 2.692 14.768 -8.986 1.00 63.34 91 LEU A N 1
ATOM 725 C CA . LEU A 1 91 ? 2.406 14.253 -10.330 1.00 63.34 91 LEU A CA 1
ATOM 726 C C . LEU A 1 91 ? 2.797 15.260 -11.421 1.00 63.34 91 LEU A C 1
ATOM 728 O O . LEU A 1 91 ? 3.262 14.843 -12.481 1.00 63.34 91 LEU A O 1
ATOM 732 N N . ASP A 1 92 ? 2.686 16.562 -11.144 1.00 61.38 92 ASP A N 1
ATOM 733 C CA . ASP A 1 92 ? 2.964 17.625 -12.117 1.00 61.38 92 ASP A CA 1
ATOM 734 C C . ASP A 1 92 ? 4.469 17.781 -12.413 1.00 61.38 92 ASP A C 1
ATOM 736 O O . ASP A 1 92 ? 4.852 18.312 -13.454 1.00 61.38 92 ASP A O 1
ATOM 740 N N . GLU A 1 93 ? 5.337 17.277 -11.528 1.00 68.12 93 GLU A N 1
ATOM 741 C CA . GLU A 1 93 ? 6.802 17.348 -11.666 1.00 68.12 93 GLU A CA 1
ATOM 742 C C . GLU A 1 93 ? 7.431 16.042 -12.192 1.00 68.12 93 GLU A C 1
ATOM 744 O O . GLU A 1 93 ? 8.659 15.925 -12.267 1.00 68.12 93 GLU A O 1
ATOM 749 N N . PHE A 1 94 ? 6.613 15.041 -12.548 1.00 69.56 94 PHE A N 1
ATOM 750 C CA . PHE A 1 94 ? 7.051 13.680 -12.908 1.00 69.56 94 PHE A CA 1
ATOM 751 C C . PHE A 1 94 ? 7.890 12.988 -11.813 1.00 69.56 94 PHE A C 1
ATOM 753 O O . PHE A 1 94 ? 8.656 12.058 -12.080 1.00 69.56 94 PHE A O 1
ATOM 760 N N . ARG A 1 95 ? 7.733 13.404 -10.549 1.00 75.00 95 ARG A N 1
ATOM 761 C CA . ARG A 1 95 ? 8.428 12.828 -9.385 1.00 75.00 95 ARG A CA 1
ATOM 762 C C . ARG A 1 95 ? 7.640 11.652 -8.808 1.00 75.00 95 ARG A C 1
ATOM 764 O O . ARG A 1 95 ? 7.223 11.642 -7.646 1.00 75.00 95 ARG A O 1
ATOM 771 N N . PHE A 1 96 ? 7.418 10.640 -9.644 1.00 80.44 96 PHE A N 1
ATOM 772 C CA . PHE A 1 96 ? 6.611 9.466 -9.299 1.00 80.44 96 PHE A CA 1
ATOM 773 C C . PHE A 1 96 ? 7.201 8.671 -8.127 1.00 80.44 96 PHE A C 1
ATOM 775 O O . PHE A 1 96 ? 6.464 8.300 -7.217 1.00 80.44 96 PHE A O 1
ATOM 782 N N . ASN A 1 97 ? 8.528 8.511 -8.084 1.00 80.12 97 ASN A N 1
ATOM 783 C CA . ASN A 1 97 ? 9.230 7.823 -6.995 1.00 80.12 97 ASN A CA 1
ATOM 784 C C . ASN A 1 97 ? 8.944 8.467 -5.628 1.00 80.12 97 ASN A C 1
ATOM 786 O O . ASN A 1 97 ? 8.668 7.769 -4.650 1.00 80.12 97 ASN A O 1
ATOM 790 N N . ASP A 1 98 ? 8.960 9.800 -5.562 1.00 80.81 98 ASP A N 1
ATOM 791 C CA . ASP A 1 98 ? 8.714 10.551 -4.327 1.00 80.81 98 ASP A CA 1
ATOM 792 C C . ASP A 1 98 ? 7.237 10.492 -3.924 1.00 80.81 98 ASP A C 1
ATOM 794 O O . ASP A 1 98 ? 6.913 10.269 -2.755 1.00 80.81 98 ASP A O 1
ATOM 798 N N . SER A 1 99 ? 6.340 10.601 -4.909 1.00 83.00 99 SER A N 1
ATOM 799 C CA . SER A 1 99 ? 4.894 10.439 -4.715 1.00 83.00 99 SER A CA 1
ATOM 800 C C . SER A 1 99 ? 4.576 9.072 -4.110 1.00 83.00 99 SER A C 1
ATOM 802 O O . SER A 1 99 ? 3.902 8.972 -3.085 1.00 83.00 99 SER A O 1
ATOM 804 N N . ILE A 1 100 ? 5.123 8.008 -4.703 1.00 84.88 100 ILE A N 1
ATOM 805 C CA . ILE A 1 100 ? 4.947 6.635 -4.233 1.00 84.88 100 ILE A CA 1
ATOM 806 C C . ILE A 1 100 ? 5.574 6.455 -2.846 1.00 84.88 100 ILE A C 1
ATOM 808 O O . ILE A 1 100 ? 4.960 5.829 -1.984 1.00 84.88 100 ILE A O 1
ATOM 812 N N . SER A 1 101 ? 6.748 7.034 -2.589 1.00 85.06 101 SER A N 1
ATOM 813 C CA . SER A 1 101 ? 7.395 6.979 -1.269 1.00 85.06 101 SER A CA 1
ATOM 814 C C . SER A 1 101 ? 6.532 7.614 -0.171 1.00 85.06 101 SER A C 1
ATOM 816 O O . SER A 1 101 ? 6.398 7.049 0.914 1.00 85.06 101 SER A O 1
ATOM 818 N N . SER A 1 102 ? 5.874 8.738 -0.463 1.00 86.06 102 SER A N 1
ATOM 819 C CA . SER A 1 102 ? 4.937 9.404 0.455 1.00 86.06 102 SER A CA 1
ATOM 820 C C . SER A 1 102 ? 3.693 8.551 0.755 1.00 86.06 102 SER A C 1
ATOM 822 O O . SER A 1 102 ? 3.256 8.437 1.908 1.00 86.06 102 SER A O 1
ATOM 824 N N . ILE A 1 103 ? 3.159 7.865 -0.264 1.00 88.38 103 ILE A N 1
ATOM 825 C CA . ILE A 1 103 ? 2.070 6.890 -0.090 1.00 88.38 103 ILE A CA 1
ATOM 826 C C . ILE A 1 103 ? 2.524 5.750 0.836 1.00 88.38 103 ILE A C 1
ATOM 828 O O . ILE A 1 103 ? 1.786 5.360 1.742 1.00 88.38 103 ILE A O 1
ATOM 832 N N . TRP A 1 104 ? 3.752 5.249 0.664 1.00 88.69 104 TRP A N 1
ATOM 833 C CA . TRP A 1 104 ? 4.315 4.190 1.510 1.00 88.69 104 TRP A CA 1
ATOM 834 C C . TRP A 1 104 ? 4.499 4.593 2.963 1.00 88.69 104 TRP A C 1
ATOM 836 O O . TRP A 1 104 ? 4.196 3.801 3.857 1.00 88.69 104 TRP A O 1
ATOM 846 N N . GLU A 1 105 ? 4.919 5.828 3.216 1.00 90.19 105 GLU A N 1
ATOM 847 C CA . GLU A 1 105 ? 4.992 6.337 4.583 1.00 90.19 105 GLU A CA 1
ATOM 848 C C . GLU A 1 105 ? 3.592 6.420 5.215 1.00 90.19 105 GLU A C 1
ATOM 850 O O . GLU A 1 105 ? 3.404 6.052 6.377 1.00 90.19 105 GLU A O 1
ATOM 855 N N . THR A 1 106 ? 2.570 6.792 4.438 1.00 90.81 106 THR A N 1
ATOM 856 C CA . THR A 1 106 ? 1.171 6.787 4.903 1.00 90.81 106 THR A CA 1
ATOM 857 C C . THR A 1 106 ? 0.683 5.371 5.230 1.00 90.81 106 THR A C 1
ATOM 859 O O . THR A 1 106 ? 0.032 5.164 6.258 1.00 90.81 106 THR A O 1
ATOM 862 N N . ILE A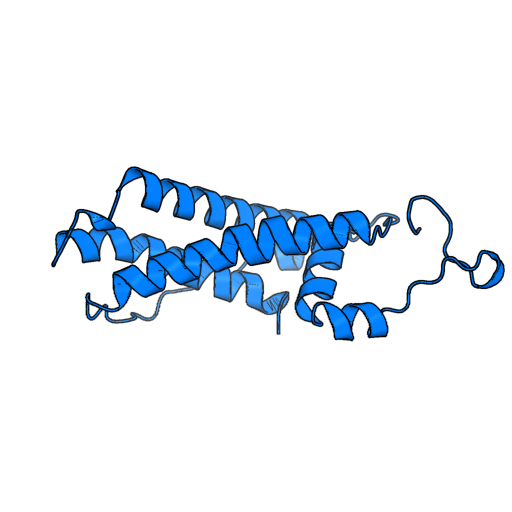 1 107 ? 1.022 4.372 4.407 1.00 91.88 107 ILE A N 1
ATOM 863 C CA . ILE A 1 107 ? 0.709 2.957 4.675 1.00 91.88 107 ILE A CA 1
ATOM 864 C C . ILE A 1 107 ? 1.372 2.512 5.982 1.00 91.88 107 ILE A C 1
ATOM 866 O O . ILE A 1 107 ? 0.696 2.001 6.875 1.00 91.88 107 ILE A O 1
ATOM 870 N N . LYS A 1 108 ? 2.679 2.751 6.122 1.00 92.75 108 LYS A N 1
ATOM 871 C CA . LYS A 1 108 ? 3.472 2.345 7.289 1.00 92.75 108 LYS A CA 1
ATOM 872 C C . LYS A 1 108 ? 2.966 2.980 8.583 1.00 92.75 108 LYS A C 1
ATOM 874 O O . LYS A 1 108 ? 2.764 2.281 9.573 1.00 92.75 108 LYS A O 1
ATOM 879 N N . THR A 1 109 ? 2.733 4.289 8.576 1.00 94.75 109 THR A N 1
ATOM 880 C CA . THR A 1 109 ? 2.232 5.019 9.751 1.00 94.75 109 THR A CA 1
ATOM 881 C C . THR A 1 109 ? 0.817 4.585 10.131 1.00 94.75 109 THR A C 1
ATOM 883 O O . THR A 1 109 ? 0.517 4.458 11.318 1.00 94.75 109 THR A O 1
ATOM 886 N N . THR A 1 110 ? -0.041 4.280 9.152 1.00 94.88 110 THR A N 1
ATOM 887 C CA . THR A 1 110 ? -1.389 3.747 9.408 1.00 94.88 110 THR A CA 1
ATOM 888 C C . THR A 1 110 ? -1.337 2.326 9.975 1.00 94.88 110 THR A C 1
ATOM 890 O O . THR A 1 110 ? -2.086 2.006 10.901 1.00 94.88 110 THR A O 1
ATOM 893 N N . ASP A 1 111 ? -0.442 1.475 9.468 1.00 94.25 111 ASP A N 1
ATOM 894 C CA . ASP A 1 111 ? -0.236 0.129 10.009 1.00 94.25 111 ASP A CA 1
ATOM 895 C C . ASP A 1 111 ? 0.249 0.171 11.460 1.00 94.25 111 ASP A C 1
ATOM 897 O O . ASP A 1 111 ? -0.341 -0.471 12.334 1.00 94.25 111 ASP A O 1
ATOM 901 N N . GLN A 1 112 ? 1.258 1.002 11.730 1.00 95.19 112 GLN A N 1
ATOM 902 C CA . GLN A 1 112 ? 1.785 1.214 13.073 1.00 95.19 112 GLN A CA 1
ATOM 903 C C . GLN A 1 112 ? 0.713 1.759 14.022 1.00 95.19 112 GLN A C 1
ATOM 905 O O . GLN A 1 112 ? 0.546 1.230 15.117 1.00 95.19 112 GLN A O 1
ATOM 910 N N . TYR A 1 113 ? -0.084 2.735 13.581 1.00 95.94 113 TYR A N 1
ATOM 911 C CA . TYR A 1 113 ? -1.203 3.262 14.360 1.00 95.94 113 TYR A CA 1
ATOM 912 C C . TYR A 1 113 ? -2.188 2.160 14.782 1.00 95.94 113 TYR A C 1
ATOM 914 O O . TYR A 1 113 ? -2.573 2.089 15.951 1.00 95.94 113 TYR A O 1
ATOM 922 N N . ILE A 1 114 ? -2.578 1.270 13.865 1.00 95.50 114 ILE A N 1
ATOM 923 C CA . ILE A 1 114 ? -3.472 0.152 14.194 1.00 95.50 114 ILE A CA 1
ATOM 924 C C . ILE A 1 114 ? -2.803 -0.820 15.174 1.00 95.50 114 ILE A C 1
ATOM 926 O O . ILE A 1 114 ? -3.452 -1.265 16.121 1.00 95.50 114 ILE A O 1
ATOM 930 N N . ASN A 1 115 ? -1.518 -1.130 14.989 1.00 94.25 115 ASN A N 1
ATOM 931 C CA . ASN A 1 115 ? -0.778 -2.001 15.908 1.00 94.25 115 ASN A CA 1
ATOM 932 C C . ASN A 1 115 ? -0.715 -1.416 17.327 1.00 94.25 115 ASN A C 1
ATOM 934 O O . ASN A 1 115 ? -0.934 -2.139 18.301 1.00 94.25 115 ASN A O 1
ATOM 938 N N . ASP A 1 116 ? -0.475 -0.111 17.441 1.00 96.25 116 ASP A N 1
ATOM 939 C CA . ASP A 1 116 ? -0.348 0.590 18.718 1.00 96.25 116 ASP A CA 1
ATOM 940 C C . ASP A 1 116 ? -1.694 0.710 19.440 1.00 96.25 116 ASP A C 1
ATOM 942 O O . ASP A 1 116 ? -1.774 0.537 20.659 1.00 96.25 116 ASP A O 1
ATOM 946 N N . LYS A 1 117 ? -2.773 0.978 18.694 1.00 96.19 117 LYS A N 1
ATOM 947 C CA . LYS A 1 117 ? -4.124 1.123 19.255 1.00 96.19 117 LYS A CA 1
ATOM 948 C C . LYS A 1 117 ? -4.808 -0.200 19.572 1.00 96.19 117 LYS A C 1
ATOM 950 O O . LYS A 1 117 ? -5.774 -0.190 20.330 1.00 96.19 117 LYS A O 1
ATOM 955 N N . LYS A 1 118 ? -4.320 -1.315 19.018 1.00 95.56 118 LYS A N 1
ATOM 956 C CA . LYS A 1 118 ? -4.839 -2.673 19.249 1.00 95.56 118 LYS A CA 1
ATOM 957 C C . LYS A 1 118 ? -6.371 -2.756 19.145 1.00 95.56 118 LYS A C 1
ATOM 959 O O . LYS A 1 118 ? -7.021 -3.259 20.057 1.00 95.56 118 LYS A O 1
ATOM 964 N N . PRO A 1 119 ? -6.984 -2.291 18.042 1.00 93.19 119 PRO A N 1
ATOM 965 C CA . PRO A 1 119 ? -8.440 -2.176 17.929 1.00 93.19 119 PRO A CA 1
ATOM 966 C C . PRO A 1 119 ? -9.194 -3.499 18.116 1.00 93.19 119 PRO A C 1
ATOM 968 O O . PRO A 1 119 ? -10.359 -3.485 18.486 1.00 93.19 119 PRO A O 1
ATOM 971 N N . TRP A 1 120 ? -8.544 -4.651 17.930 1.00 93.38 120 TRP A N 1
ATOM 972 C CA . TRP A 1 120 ? -9.131 -5.966 18.213 1.00 93.38 120 TRP A CA 1
ATOM 973 C C . TRP A 1 120 ? -9.496 -6.189 19.691 1.00 93.38 120 TRP A C 1
ATOM 975 O O . TRP A 1 120 ? -10.209 -7.141 19.993 1.00 93.38 120 TRP A O 1
ATOM 985 N N . THR A 1 121 ? -9.021 -5.346 20.614 1.00 94.69 121 THR A N 1
ATOM 986 C CA . THR A 1 121 ? -9.433 -5.373 22.027 1.00 94.69 121 THR A CA 1
ATOM 987 C C . THR A 1 121 ? -10.578 -4.406 22.336 1.00 94.69 121 THR A C 1
ATOM 989 O O . THR A 1 121 ? -11.004 -4.328 23.485 1.00 94.69 121 THR A O 1
ATOM 992 N N . LEU A 1 122 ? -11.042 -3.632 21.351 1.00 92.56 122 LEU A N 1
ATOM 993 C CA . LEU A 1 122 ? -12.049 -2.582 21.508 1.00 92.56 122 LEU A CA 1
ATOM 994 C C . LEU A 1 122 ? -13.371 -2.993 20.853 1.00 92.56 122 LEU A C 1
ATOM 996 O O . LEU A 1 122 ? -13.423 -3.877 20.000 1.00 92.56 122 LEU A O 1
ATOM 1000 N N . SER A 1 123 ? -14.460 -2.323 21.231 1.00 91.12 123 SER A N 1
ATOM 1001 C CA . SER A 1 123 ? -15.779 -2.538 20.629 1.00 91.12 123 SER A CA 1
ATOM 1002 C C . SER A 1 123 ? -16.610 -1.253 20.617 1.00 91.12 123 SER A C 1
ATOM 1004 O O . SER A 1 123 ? -16.232 -0.245 21.215 1.00 91.12 123 SER A O 1
ATOM 1006 N N . GLY A 1 124 ? -17.733 -1.275 19.896 1.00 89.19 124 GLY A N 1
ATOM 1007 C CA . GLY A 1 124 ? -18.675 -0.159 19.856 1.00 89.19 124 GLY A CA 1
ATOM 1008 C C . GLY A 1 124 ? -18.048 1.148 19.364 1.00 89.19 124 GLY A C 1
ATOM 1009 O O . GLY A 1 124 ? -17.354 1.180 18.348 1.00 89.19 124 GLY A O 1
ATOM 1010 N N . GLU A 1 125 ? -18.321 2.233 20.083 1.00 89.38 125 GLU A N 1
ATOM 1011 C CA . GLU A 1 125 ? -17.926 3.591 19.698 1.00 89.38 125 GLU A CA 1
ATOM 1012 C C . GLU A 1 125 ? -16.411 3.830 19.780 1.00 89.38 125 GLU A C 1
ATOM 1014 O O . GLU A 1 125 ? -15.844 4.560 18.970 1.00 89.38 125 GLU A O 1
ATOM 1019 N N . GLU A 1 126 ? -15.725 3.181 20.722 1.00 90.75 126 GLU A N 1
ATOM 1020 C CA . GLU A 1 126 ? -14.269 3.300 20.852 1.00 90.75 126 GLU A CA 1
ATOM 1021 C C . GLU A 1 126 ? -13.555 2.679 19.652 1.00 90.75 126 GLU A C 1
ATOM 1023 O O . GLU A 1 126 ? -12.638 3.280 19.095 1.00 90.75 126 GLU A O 1
ATOM 1028 N N . LEU A 1 127 ? -14.028 1.515 19.196 1.00 91.56 127 LEU A N 1
ATOM 1029 C CA . LEU A 1 127 ? -13.516 0.884 17.984 1.00 91.56 127 LEU A CA 1
ATOM 1030 C C . LEU A 1 127 ? -13.734 1.782 16.760 1.00 91.56 127 LEU A C 1
ATOM 1032 O O . LEU A 1 127 ? -12.805 1.975 15.978 1.00 91.56 127 LEU A O 1
ATOM 1036 N N . LYS A 1 128 ? -14.929 2.372 16.609 1.00 90.44 128 LYS A N 1
ATOM 1037 C CA . LYS A 1 128 ? -15.236 3.288 15.495 1.00 90.44 128 LYS A CA 1
ATOM 1038 C C . LYS A 1 128 ? -14.266 4.462 15.433 1.00 90.44 128 LYS A C 1
ATOM 1040 O O . LYS A 1 128 ? -13.679 4.693 14.380 1.00 90.44 128 LYS A O 1
ATOM 1045 N N . LYS A 1 129 ? -14.035 5.131 16.566 1.00 90.38 129 LYS A N 1
ATOM 1046 C CA . LYS A 1 129 ? -13.116 6.278 16.667 1.00 90.38 129 LYS A CA 1
ATOM 1047 C C . LYS A 1 129 ? -11.679 5.935 16.282 1.00 90.38 129 LYS A C 1
ATOM 1049 O O . LYS A 1 129 ? -10.972 6.786 15.752 1.00 90.38 129 LYS A O 1
ATOM 1054 N N . ILE A 1 130 ? -11.238 4.705 16.550 1.00 92.81 130 ILE A N 1
ATOM 1055 C CA . ILE A 1 130 ? -9.909 4.234 16.140 1.00 92.81 130 ILE A CA 1
ATOM 1056 C C . ILE A 1 130 ? -9.881 3.852 14.656 1.00 92.81 130 ILE A C 1
ATOM 1058 O O . ILE A 1 130 ? -8.893 4.110 13.975 1.00 92.81 130 ILE A O 1
ATOM 1062 N N . LEU A 1 131 ? -10.943 3.250 14.122 1.00 92.31 131 LEU A N 1
ATOM 1063 C CA . LEU A 1 131 ? -10.966 2.826 12.719 1.00 92.31 131 LEU A CA 1
ATOM 1064 C C . LEU A 1 131 ? -11.166 3.982 11.739 1.00 92.31 131 LEU A C 1
ATOM 1066 O O . LEU A 1 131 ? -10.618 3.925 10.643 1.00 92.31 131 LEU A O 1
ATOM 1070 N N . GLU A 1 132 ? -11.902 5.024 12.116 1.00 90.31 132 GLU A N 1
ATOM 1071 C CA . GLU A 1 132 ? -12.180 6.198 11.280 1.00 90.31 132 GLU A CA 1
ATOM 1072 C C . GLU A 1 132 ? -10.929 6.802 10.605 1.00 90.31 132 GLU A C 1
ATOM 1074 O O . GLU A 1 132 ? -10.896 6.851 9.370 1.00 90.31 132 GLU A O 1
ATOM 1079 N N . PRO A 1 133 ? -9.855 7.180 11.331 1.00 90.75 133 PRO A N 1
ATOM 1080 C CA . PRO A 1 133 ? -8.649 7.712 10.696 1.00 90.75 133 PRO A CA 1
ATOM 1081 C C . PRO A 1 133 ? -7.949 6.685 9.793 1.00 90.75 133 PRO A C 1
ATOM 1083 O O . PRO A 1 133 ? -7.424 7.049 8.743 1.00 90.75 133 PRO A O 1
ATOM 1086 N N . ALA A 1 134 ? -7.969 5.396 10.146 1.00 92.69 134 ALA A N 1
ATOM 1087 C CA . ALA A 1 134 ? -7.348 4.353 9.330 1.00 92.69 134 ALA A CA 1
ATOM 1088 C C . ALA A 1 134 ? -8.110 4.110 8.017 1.00 92.69 134 ALA A C 1
ATOM 1090 O O . ALA A 1 134 ? -7.499 4.006 6.954 1.00 92.69 134 ALA A O 1
ATOM 1091 N N . ILE A 1 135 ? -9.445 4.081 8.074 1.00 91.06 135 ILE A N 1
ATOM 1092 C CA . ILE A 1 135 ? -10.318 4.001 6.896 1.00 91.06 135 ILE A CA 1
ATOM 1093 C C . ILE A 1 135 ? -10.093 5.225 6.007 1.00 91.06 135 ILE A C 1
ATOM 1095 O O . ILE A 1 135 ? -9.990 5.094 4.785 1.00 91.06 135 ILE A O 1
ATOM 1099 N N . GLN A 1 136 ? -9.976 6.411 6.607 1.00 88.50 136 GLN A N 1
ATOM 1100 C CA . GLN A 1 136 ? -9.721 7.630 5.857 1.00 88.50 136 GLN A CA 1
ATOM 1101 C C . GLN A 1 136 ? -8.371 7.590 5.136 1.00 88.50 136 GLN A C 1
ATOM 1103 O O . GLN A 1 136 ? -8.307 7.899 3.946 1.00 88.50 136 GLN A O 1
ATOM 1108 N N . ASN A 1 137 ? -7.312 7.154 5.817 1.00 90.62 137 ASN A N 1
ATOM 1109 C CA . ASN A 1 137 ? -5.993 7.009 5.208 1.00 90.62 137 ASN A CA 1
ATOM 1110 C C . ASN A 1 137 ? -6.002 5.989 4.068 1.00 90.62 137 ASN A C 1
ATOM 1112 O O . ASN A 1 137 ? -5.464 6.281 3.005 1.00 90.62 137 ASN A O 1
ATOM 1116 N N . ILE A 1 138 ? -6.669 4.840 4.232 1.00 90.94 138 ILE A N 1
ATOM 1117 C CA . ILE A 1 138 ? -6.807 3.836 3.162 1.00 90.94 138 ILE A CA 1
ATOM 1118 C C . ILE A 1 138 ? -7.489 4.430 1.926 1.00 90.94 138 ILE A C 1
ATOM 1120 O O . ILE A 1 138 ? -7.058 4.183 0.802 1.00 90.94 138 ILE A O 1
ATOM 1124 N N . ARG A 1 139 ? -8.529 5.249 2.108 1.00 87.44 139 ARG A N 1
ATOM 1125 C CA . ARG A 1 139 ? -9.218 5.909 0.988 1.00 87.44 139 ARG A CA 1
ATOM 1126 C C . ARG A 1 139 ? -8.351 6.963 0.308 1.00 87.44 139 ARG A C 1
ATOM 1128 O O . ARG A 1 139 ? -8.375 7.071 -0.919 1.00 87.44 139 ARG A O 1
ATOM 1135 N N . THR A 1 140 ? -7.574 7.713 1.086 1.00 86.50 140 THR A N 1
ATOM 1136 C CA . THR A 1 140 ? -6.567 8.634 0.551 1.00 86.50 140 THR A CA 1
ATOM 1137 C C . THR A 1 140 ? -5.526 7.868 -0.265 1.00 86.50 140 THR A C 1
ATOM 1139 O O . THR A 1 140 ? -5.314 8.219 -1.418 1.00 86.50 140 THR A O 1
ATOM 1142 N N . ILE A 1 141 ? -4.970 6.775 0.270 1.00 88.75 141 ILE A N 1
ATOM 1143 C CA . ILE A 1 141 ? -4.013 5.900 -0.427 1.00 88.75 141 ILE A CA 1
ATOM 1144 C C . ILE A 1 141 ? -4.604 5.377 -1.741 1.00 88.75 141 ILE A C 1
ATOM 1146 O O . ILE A 1 141 ? -3.949 5.458 -2.773 1.00 88.75 141 ILE A O 1
ATOM 1150 N N . ALA A 1 142 ? -5.846 4.885 -1.732 1.00 86.62 142 ALA A N 1
ATOM 1151 C CA . ALA A 1 142 ? -6.505 4.377 -2.936 1.00 86.62 142 ALA A CA 1
ATOM 1152 C C . ALA A 1 142 ? -6.629 5.454 -4.025 1.00 86.62 142 ALA A C 1
ATOM 1154 O O . ALA A 1 142 ? -6.337 5.196 -5.189 1.00 86.62 142 ALA A O 1
ATOM 1155 N N . THR A 1 143 ? -6.995 6.677 -3.639 1.00 83.88 143 THR A N 1
ATOM 1156 C CA . THR A 1 143 ? -7.108 7.804 -4.580 1.00 83.88 143 THR A CA 1
ATOM 1157 C C . THR A 1 143 ? -5.743 8.241 -5.097 1.00 83.88 143 THR A C 1
ATOM 1159 O O . THR A 1 143 ? -5.576 8.514 -6.280 1.00 83.88 143 THR A O 1
ATOM 1162 N N . GLN A 1 144 ? -4.745 8.258 -4.217 1.00 84.06 144 GLN A N 1
ATOM 1163 C CA . GLN A 1 144 ? -3.372 8.594 -4.561 1.00 84.06 144 GLN A CA 1
ATOM 1164 C C . GLN A 1 144 ? -2.719 7.547 -5.472 1.00 84.06 144 GLN A C 1
ATOM 1166 O O . GLN A 1 144 ? -1.883 7.899 -6.295 1.00 84.06 144 GLN A O 1
ATOM 1171 N N . LEU A 1 145 ? -3.107 6.275 -5.359 1.00 84.81 145 LEU A N 1
ATOM 1172 C CA . LEU A 1 145 ? -2.619 5.193 -6.215 1.00 84.81 145 LEU A CA 1
ATOM 1173 C C . LEU A 1 145 ? -3.359 5.083 -7.554 1.00 84.81 145 LEU A C 1
ATOM 1175 O O . LEU A 1 145 ? -2.805 4.509 -8.487 1.00 84.81 145 LEU A O 1
ATOM 1179 N N . GLN A 1 146 ? -4.562 5.647 -7.683 1.00 83.12 146 GLN A N 1
ATOM 1180 C CA . GLN A 1 146 ? -5.372 5.598 -8.906 1.00 83.12 146 GLN A CA 1
ATOM 1181 C C . GLN A 1 146 ? -4.634 6.021 -10.198 1.00 83.12 146 GLN A C 1
ATOM 1183 O O . GLN A 1 146 ? -4.790 5.335 -11.206 1.00 83.12 146 GLN A O 1
ATOM 1188 N N . PRO A 1 147 ? -3.817 7.095 -10.239 1.00 77.75 147 PRO A N 1
ATOM 1189 C CA . PRO A 1 147 ? -3.077 7.436 -11.459 1.00 77.75 147 PRO A CA 1
ATOM 1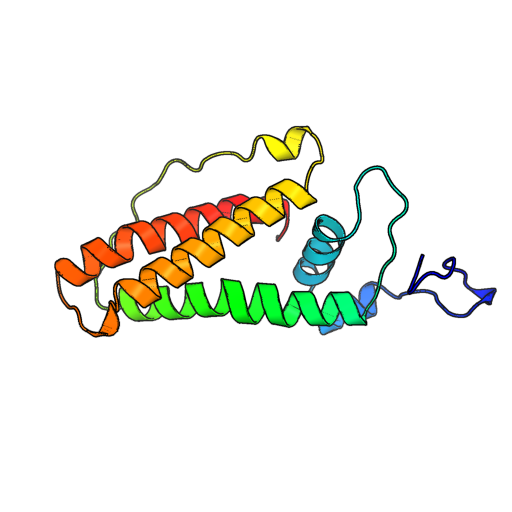190 C C . PRO A 1 147 ? -1.996 6.405 -11.830 1.00 77.75 147 PRO A C 1
ATOM 1192 O O . PRO A 1 147 ? -1.509 6.413 -12.958 1.00 77.75 147 PRO A O 1
ATOM 1195 N N . PHE A 1 148 ? -1.629 5.512 -10.907 1.00 78.69 148 PHE A N 1
ATOM 1196 C CA . PHE A 1 148 ? -0.595 4.493 -11.091 1.00 78.69 148 PHE A CA 1
ATOM 1197 C C . PHE A 1 148 ? -1.177 3.100 -11.393 1.00 78.69 148 PHE A C 1
ATOM 1199 O O . PHE A 1 148 ? -0.560 2.336 -12.140 1.00 78.69 148 PHE A O 1
ATOM 1206 N N . LEU A 1 149 ? -2.337 2.768 -10.811 1.00 78.44 149 LEU A N 1
ATOM 1207 C CA . LEU A 1 149 ? -2.977 1.446 -10.847 1.00 78.44 149 LEU A CA 1
ATOM 1208 C C . LEU A 1 149 ? -4.413 1.595 -11.385 1.00 78.44 149 LEU A C 1
ATOM 1210 O O . LEU A 1 149 ? -5.232 2.249 -10.735 1.00 78.44 149 LEU A O 1
ATOM 1214 N N . TYR A 1 150 ? -4.708 1.026 -12.561 1.00 59.75 150 TYR A N 1
ATOM 1215 C CA . TYR A 1 150 ? -6.033 1.086 -13.200 1.00 59.75 150 TYR A CA 1
ATOM 1216 C C . TYR A 1 150 ? -6.370 -0.176 -14.000 1.00 59.75 150 TYR A C 1
ATOM 1218 O O . TYR A 1 150 ? -5.479 -0.704 -14.723 1.00 59.75 150 TYR A O 1
#

pLDDT: mean 83.98, std 8.83, range [59.75, 96.25]